Protein AF-A0A7S0JIP7-F1 (afdb_monomer_lite)

Radius of gyration: 16.14 Å; chains: 1; bounding box: 34×30×40 Å

Secondary structure (DSSP, 8-state):
--TTHHHHHHHHHHHT-S-SHHHHHHHHHHHHHHHHHHHHHHHHHHHHTTSS---HHHHHHHHHHHHHHHHGGGGGT-HHHHHHHHHHHHHHHHHHHH-

pLDDT: mean 89.04, std 5.43, range [65.56, 96.25]

Foldseek 3Di:
DQPPPLVVLLVVLVVVVDDDPVSVVSVVSSVVSVVLVVVLVCLVVCVVVVVDPPDPVSCLVNVLSVQLVVLVVCCVVDVVSSVVSNVVSVVVSVVVVVD

Structure (mmCIF, N/CA/C/O backbone):
data_AF-A0A7S0JIP7-F1
#
_entry.id   AF-A0A7S0JIP7-F1
#
loop_
_atom_site.group_PDB
_atom_site.id
_atom_site.type_symbol
_atom_site.label_atom_id
_atom_site.label_alt_id
_atom_site.label_comp_id
_atom_site.label_asym_id
_atom_site.label_entity_id
_atom_site.label_seq_id
_atom_site.pdbx_PDB_ins_code
_atom_site.Cartn_x
_atom_site.Cartn_y
_atom_site.Cartn_z
_atom_site.occupancy
_atom_site.B_iso_or_eq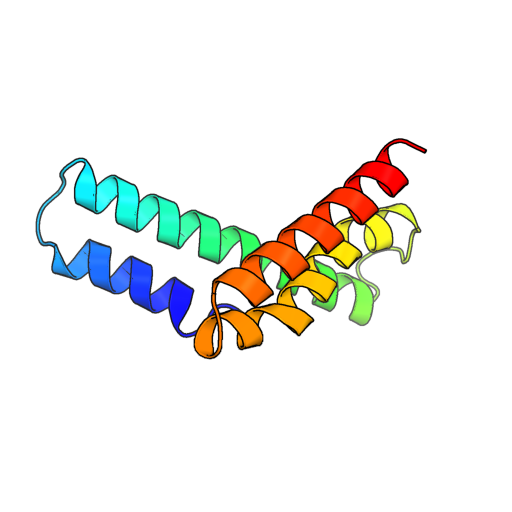uiv
_atom_site.auth_seq_id
_atom_site.auth_comp_id
_atom_site.auth_asym_id
_atom_site.auth_atom_id
_atom_site.pdbx_PDB_model_num
ATOM 1 N N . PHE A 1 1 ? -4.610 6.786 -2.932 1.00 65.56 1 PHE A N 1
ATOM 2 C CA . PHE A 1 1 ? -4.285 5.559 -2.180 1.00 65.56 1 PHE A CA 1
ATOM 3 C C . PHE A 1 1 ? -4.740 5.727 -0.735 1.00 65.56 1 PHE A C 1
ATOM 5 O O . PHE A 1 1 ? -4.526 6.794 -0.174 1.00 65.56 1 PHE A O 1
ATOM 12 N N . GLY A 1 2 ? -5.418 4.733 -0.159 1.00 66.81 2 GLY A N 1
ATOM 13 C CA . GLY A 1 2 ? -5.669 4.659 1.288 1.00 66.81 2 GLY A CA 1
ATOM 14 C C . GLY A 1 2 ? -6.864 5.374 1.906 1.00 66.81 2 GLY A C 1
ATOM 15 O O . GLY A 1 2 ? -7.105 5.203 3.097 1.00 66.81 2 GLY A O 1
ATOM 16 N N . PHE A 1 3 ? -7.663 6.113 1.142 1.00 70.44 3 PHE A N 1
ATOM 17 C CA . PHE A 1 3 ? -8.964 6.581 1.622 1.00 70.44 3 PHE A CA 1
ATOM 18 C C . PHE A 1 3 ? -10.064 5.596 1.183 1.00 70.44 3 PHE A C 1
ATOM 20 O O . PHE A 1 3 ? -10.039 5.184 0.022 1.00 70.44 3 PHE A O 1
ATOM 27 N N . PRO A 1 4 ? -11.019 5.208 2.055 1.00 79.25 4 PRO A N 1
ATOM 28 C CA . PRO A 1 4 ? -11.245 5.698 3.425 1.00 79.25 4 PRO A CA 1
ATOM 29 C C . PRO A 1 4 ? -10.491 4.940 4.535 1.00 79.25 4 PRO A C 1
ATOM 31 O O . PRO A 1 4 ? -10.556 5.332 5.696 1.00 79.25 4 PRO A O 1
ATOM 34 N N . GLU A 1 5 ? -9.784 3.864 4.210 1.00 81.19 5 GLU A N 1
ATOM 35 C CA . GLU A 1 5 ? -9.322 2.845 5.166 1.00 81.19 5 GLU A CA 1
ATOM 36 C C . GLU A 1 5 ? -8.290 3.349 6.192 1.00 81.19 5 GLU A C 1
ATOM 38 O O . GLU A 1 5 ? -8.436 3.099 7.390 1.00 81.19 5 GLU A O 1
ATOM 43 N N . THR A 1 6 ? -7.302 4.143 5.763 1.00 84.69 6 THR A N 1
ATOM 44 C CA . THR A 1 6 ? -6.294 4.736 6.658 1.00 84.69 6 THR A CA 1
ATOM 45 C C . THR A 1 6 ? -6.945 5.665 7.685 1.00 84.69 6 THR A C 1
ATOM 47 O O . THR A 1 6 ? -6.716 5.540 8.888 1.00 84.69 6 THR A O 1
ATOM 50 N N . VAL A 1 7 ? -7.798 6.585 7.218 1.00 87.31 7 VAL A N 1
ATOM 51 C CA . VAL A 1 7 ? -8.494 7.556 8.080 1.00 87.31 7 VAL A CA 1
ATOM 52 C C . VAL A 1 7 ? -9.502 6.848 8.986 1.00 87.31 7 VAL A C 1
ATOM 54 O O . VAL A 1 7 ? -9.626 7.203 10.157 1.00 87.31 7 VAL A O 1
ATOM 57 N N . GLY A 1 8 ? -10.182 5.819 8.472 1.00 88.56 8 GLY A N 1
ATOM 58 C CA . GLY A 1 8 ? -11.104 4.984 9.236 1.00 88.56 8 GLY A CA 1
ATOM 59 C C . GLY A 1 8 ? -10.425 4.331 10.439 1.00 88.56 8 GLY A C 1
ATOM 60 O O . GLY A 1 8 ? -10.911 4.475 11.559 1.00 88.56 8 GLY A O 1
ATOM 61 N N . ASN A 1 9 ? -9.261 3.706 10.241 1.00 86.94 9 ASN A N 1
ATOM 62 C CA . ASN A 1 9 ? -8.529 3.048 11.326 1.00 86.94 9 ASN A CA 1
ATOM 63 C C . ASN A 1 9 ? -8.029 4.040 12.394 1.00 86.94 9 ASN A C 1
ATOM 65 O O . ASN A 1 9 ? -8.201 3.781 13.588 1.00 86.94 9 ASN A O 1
ATOM 69 N N . PHE A 1 10 ? -7.490 5.201 11.996 1.00 90.62 10 PHE A N 1
ATOM 70 C CA . PHE A 1 10 ? -7.103 6.247 12.956 1.00 90.62 10 PHE A CA 1
ATOM 71 C C . PHE A 1 10 ? -8.302 6.789 13.733 1.00 90.62 10 PHE A C 1
ATOM 73 O O . PHE A 1 10 ? -8.225 6.970 14.949 1.00 90.62 10 PHE A O 1
ATOM 80 N N . ARG A 1 11 ? -9.431 7.009 13.052 1.00 92.50 11 ARG A N 1
ATOM 81 C CA . ARG A 1 11 ? -10.663 7.464 13.695 1.00 92.50 11 ARG A CA 1
ATOM 82 C C . ARG A 1 11 ? -11.181 6.436 14.698 1.00 92.50 11 ARG A C 1
ATOM 84 O O . ARG A 1 11 ? -11.548 6.832 15.798 1.00 92.50 11 ARG A O 1
ATOM 91 N N . CYS A 1 12 ? -11.175 5.145 14.363 1.00 90.81 12 CYS A N 1
ATOM 92 C CA . CYS A 1 12 ? -11.571 4.086 15.293 1.00 90.81 12 CYS A CA 1
ATOM 93 C C . CYS A 1 12 ? -10.664 4.034 16.530 1.00 90.81 12 CYS A C 1
ATOM 95 O O . CYS A 1 12 ? -11.171 3.883 17.639 1.00 90.81 12 CYS A O 1
ATOM 97 N N . ALA A 1 13 ? -9.346 4.194 16.362 1.00 90.50 13 ALA A N 1
ATOM 98 C CA . ALA A 1 13 ? -8.411 4.267 17.486 1.00 90.50 13 ALA A CA 1
ATOM 99 C C . ALA A 1 13 ? -8.682 5.491 18.380 1.00 90.50 13 ALA A C 1
ATOM 101 O O . ALA A 1 13 ? -8.732 5.357 19.599 1.00 90.50 13 ALA A O 1
ATOM 102 N N . PHE A 1 14 ? -8.918 6.664 17.783 1.00 92.19 14 PHE A N 1
ATOM 103 C CA . PHE A 1 14 ? -9.226 7.895 18.517 1.00 92.19 14 PHE A CA 1
ATOM 104 C C . PHE A 1 14 ? -10.566 7.814 19.264 1.00 92.19 14 PHE A C 1
ATOM 106 O O . PHE A 1 14 ? -10.651 8.166 20.437 1.00 92.19 14 PHE A O 1
ATOM 113 N N . GLN A 1 15 ? -11.610 7.305 18.603 1.00 94.62 15 GLN A N 1
ATOM 114 C CA . GLN A 1 15 ? -12.948 7.159 19.183 1.00 94.62 15 GLN A CA 1
ATOM 115 C C . GLN A 1 15 ? -13.010 6.134 20.321 1.00 94.62 15 GLN A C 1
ATOM 117 O O . GLN A 1 15 ? -13.943 6.190 21.117 1.00 94.62 15 GLN A O 1
ATOM 122 N N . HIS A 1 16 ? -12.038 5.220 20.420 1.00 93.19 16 HIS A N 1
ATOM 123 C CA . HIS A 1 16 ? -11.946 4.280 21.541 1.00 93.19 16 HIS A CA 1
ATOM 124 C C . HIS A 1 16 ? -11.755 4.997 22.887 1.00 93.19 16 HIS A C 1
ATOM 126 O O . HIS A 1 16 ? -12.216 4.504 23.911 1.00 93.19 16 HIS A O 1
ATOM 132 N N . GLY A 1 17 ? -11.127 6.180 22.896 1.00 91.88 17 GLY A N 1
ATOM 133 C CA . GLY A 1 17 ? -11.099 7.076 24.060 1.00 91.88 17 GLY A CA 1
ATOM 134 C C . GLY A 1 17 ? -10.233 6.620 25.243 1.00 91.88 17 GLY A C 1
ATOM 135 O O . GLY A 1 17 ? -10.155 7.332 26.241 1.00 91.88 17 GLY A O 1
ATOM 136 N N . SER A 1 18 ? -9.558 5.473 25.145 1.00 94.19 18 SER A N 1
ATOM 137 C CA . SER A 1 18 ? -8.608 4.973 26.143 1.00 94.19 18 SER A CA 1
ATOM 138 C C . SER A 1 18 ? -7.344 4.405 25.489 1.00 94.19 18 SER A C 1
ATOM 140 O O . SER A 1 18 ? -7.338 4.003 24.322 1.00 94.19 18 SER A O 1
ATOM 142 N N . VAL A 1 19 ? -6.241 4.385 26.238 1.00 94.31 19 VAL A N 1
ATOM 143 C CA . VAL A 1 19 ? -4.986 3.758 25.803 1.00 94.31 19 VAL A CA 1
ATOM 144 C C . VAL A 1 19 ? -4.936 2.350 26.386 1.00 94.31 19 VAL A C 1
ATOM 146 O O . VAL A 1 19 ? -4.573 2.160 27.544 1.00 94.31 19 VAL A O 1
ATOM 149 N N . ASP A 1 20 ? -5.339 1.368 25.588 1.00 95.62 20 ASP A N 1
ATOM 150 C CA . ASP A 1 20 ? -5.292 -0.050 25.921 1.00 95.62 20 ASP A CA 1
ATOM 151 C C . ASP A 1 20 ? -4.728 -0.852 24.736 1.00 95.62 20 ASP A C 1
ATOM 153 O O . ASP A 1 20 ? -4.429 -0.318 23.664 1.00 95.62 20 ASP A O 1
ATOM 157 N N . PHE A 1 21 ? -4.577 -2.165 24.906 1.00 95.62 21 PHE A N 1
ATOM 158 C CA . PHE A 1 21 ? -4.073 -3.026 23.833 1.00 95.62 21 PHE A CA 1
ATOM 159 C C . PHE A 1 21 ? -4.922 -2.962 22.556 1.00 95.62 21 PHE A C 1
ATOM 161 O O . PHE A 1 21 ? -4.398 -3.149 21.454 1.00 95.62 21 PHE A O 1
ATOM 168 N N . ARG A 1 22 ? -6.226 -2.686 22.671 1.00 92.06 22 ARG A N 1
ATOM 169 C CA . ARG A 1 22 ? -7.124 -2.593 21.522 1.00 92.06 22 ARG A CA 1
ATOM 170 C C . ARG A 1 22 ? -6.875 -1.305 20.741 1.00 92.06 22 ARG A C 1
ATOM 172 O O . ARG A 1 22 ? -6.779 -1.388 19.513 1.00 92.06 22 ARG A O 1
ATOM 179 N N . SER A 1 23 ? -6.747 -0.153 21.397 1.00 92.19 23 SER A N 1
ATOM 180 C CA . SER A 1 23 ? -6.441 1.106 20.705 1.00 92.19 23 SER A CA 1
ATOM 181 C C . SER A 1 23 ? -5.042 1.105 20.103 1.00 92.19 23 SER A C 1
ATOM 183 O O . SER A 1 23 ? -4.889 1.545 18.962 1.00 92.19 23 SER A O 1
ATOM 185 N N . VAL A 1 24 ? -4.055 0.503 20.776 1.00 93.44 24 VAL A N 1
ATOM 186 C CA . VAL A 1 24 ? -2.714 0.291 20.204 1.00 93.44 24 VAL A CA 1
ATOM 187 C C . VAL A 1 24 ? -2.794 -0.559 18.934 1.00 93.44 24 VAL A C 1
ATOM 189 O O . VAL A 1 24 ? -2.256 -0.159 17.904 1.00 93.44 24 VAL A O 1
ATOM 192 N N . ARG A 1 25 ? -3.520 -1.687 18.948 1.00 93.81 25 ARG A N 1
ATOM 193 C CA . ARG A 1 25 ? -3.708 -2.526 17.750 1.00 93.81 25 ARG A CA 1
ATOM 194 C C . ARG A 1 25 ? -4.344 -1.747 16.595 1.00 93.81 25 ARG A C 1
ATOM 196 O O . ARG A 1 25 ? -3.886 -1.849 15.460 1.00 93.81 25 ARG A O 1
ATOM 203 N N . LEU A 1 26 ? -5.400 -0.979 16.869 1.00 90.69 26 LEU A N 1
ATOM 204 C CA . LEU A 1 26 ? -6.085 -0.168 15.854 1.00 90.69 26 LEU A CA 1
ATOM 205 C C . LEU A 1 26 ? -5.162 0.907 15.268 1.00 90.69 26 LEU A C 1
ATOM 207 O O . LEU A 1 26 ? -5.128 1.087 14.051 1.00 90.69 26 LEU A O 1
ATOM 211 N N . TYR A 1 27 ? -4.378 1.572 16.117 1.00 92.25 27 TYR A N 1
ATOM 212 C CA . TYR A 1 27 ? -3.391 2.557 15.692 1.00 92.25 27 TYR A CA 1
ATOM 213 C C . TYR A 1 27 ? -2.285 1.926 14.838 1.00 92.25 27 TYR A C 1
ATOM 215 O O . TYR A 1 27 ? -1.966 2.442 13.770 1.00 92.25 27 TYR A O 1
ATOM 223 N N . MET A 1 28 ? -1.744 0.778 15.251 1.00 94.06 28 MET A N 1
ATOM 224 C CA . MET A 1 28 ? -0.719 0.057 14.488 1.00 94.06 28 MET A CA 1
ATOM 225 C C . MET A 1 28 ? -1.238 -0.399 13.121 1.00 94.06 28 MET A C 1
ATOM 227 O O . MET A 1 28 ? -0.529 -0.257 12.127 1.00 94.06 28 MET A O 1
ATOM 231 N N . ASN A 1 29 ? -2.491 -0.854 13.035 1.00 89.69 29 ASN A N 1
ATOM 232 C CA . ASN A 1 29 ? -3.131 -1.156 11.751 1.00 89.69 29 ASN A CA 1
ATOM 233 C C . ASN A 1 29 ? -3.250 0.097 10.868 1.00 89.69 29 ASN A C 1
ATOM 235 O O . ASN A 1 29 ? -2.969 0.038 9.668 1.00 89.69 29 ASN A O 1
ATOM 239 N N . ALA A 1 30 ? -3.634 1.239 11.448 1.00 89.19 30 ALA A N 1
ATOM 240 C CA . ALA A 1 30 ? -3.711 2.509 10.730 1.00 89.19 30 ALA A CA 1
ATOM 241 C C . ALA A 1 30 ? -2.336 2.942 10.196 1.00 89.19 30 ALA A C 1
ATOM 243 O O . ALA A 1 30 ? -2.213 3.293 9.023 1.00 89.19 30 ALA A O 1
ATOM 244 N N . MET A 1 31 ? -1.298 2.845 11.031 1.00 93.75 31 MET A N 1
ATOM 245 C CA . MET A 1 31 ? 0.087 3.143 10.667 1.00 93.75 31 MET A CA 1
ATOM 246 C C . MET A 1 31 ? 0.609 2.214 9.573 1.00 93.75 31 MET A C 1
ATOM 248 O O . MET A 1 31 ? 1.191 2.696 8.606 1.00 93.75 31 MET A O 1
ATOM 252 N N . GLY A 1 32 ? 0.366 0.906 9.676 1.00 91.19 32 GLY A N 1
ATOM 253 C CA . GLY A 1 32 ? 0.744 -0.051 8.633 1.00 91.19 32 GLY A CA 1
ATOM 254 C C . GLY A 1 32 ? 0.077 0.275 7.296 1.00 91.19 32 GLY A C 1
ATOM 255 O O . GLY A 1 32 ? 0.744 0.347 6.267 1.00 91.19 32 GLY A O 1
ATOM 256 N N . THR A 1 33 ? -1.222 0.585 7.326 1.00 88.50 33 THR A N 1
ATOM 257 C CA . THR A 1 33 ? -1.985 0.998 6.136 1.00 88.50 33 THR A CA 1
ATOM 258 C C . THR A 1 33 ? -1.447 2.307 5.549 1.00 88.50 33 THR A C 1
ATOM 260 O O . THR A 1 33 ? -1.331 2.444 4.332 1.00 88.50 33 THR A O 1
ATOM 263 N N . LEU A 1 34 ? -1.089 3.279 6.394 1.00 91.00 34 LEU A N 1
ATOM 264 C CA . LEU A 1 34 ? -0.480 4.535 5.961 1.00 91.00 34 LEU A CA 1
ATOM 265 C C . LEU A 1 34 ? 0.860 4.283 5.268 1.00 91.00 34 LEU A C 1
ATOM 267 O O . LEU A 1 34 ? 1.035 4.740 4.145 1.00 91.00 34 LEU A O 1
ATOM 271 N N . LEU A 1 35 ? 1.765 3.536 5.908 1.00 90.44 35 LEU A N 1
ATOM 272 C CA . LEU A 1 35 ? 3.095 3.227 5.376 1.00 90.44 35 LEU A CA 1
ATOM 273 C C . LEU A 1 35 ? 3.027 2.457 4.054 1.00 90.44 35 LEU A C 1
ATOM 275 O O . LEU A 1 35 ? 3.768 2.772 3.127 1.00 90.44 35 LEU A O 1
ATOM 279 N N . HIS A 1 36 ? 2.118 1.487 3.945 1.00 88.12 36 HIS A N 1
ATOM 280 C CA . HIS A 1 36 ? 1.878 0.747 2.706 1.00 88.12 36 HIS A CA 1
ATOM 281 C C . HIS A 1 36 ? 1.432 1.675 1.563 1.00 88.12 36 HIS A C 1
ATOM 283 O O . HIS A 1 36 ? 1.929 1.595 0.443 1.00 88.12 36 HIS A O 1
ATOM 289 N N . HIS A 1 37 ? 0.514 2.605 1.834 1.00 88.19 37 HIS A N 1
ATOM 290 C CA . HIS A 1 37 ? 0.038 3.533 0.811 1.00 88.19 37 HIS A CA 1
ATOM 291 C C . HIS A 1 37 ? 1.044 4.637 0.474 1.00 88.19 37 HIS A C 1
ATOM 293 O O . HIS A 1 37 ? 1.117 5.051 -0.685 1.00 88.19 37 HIS A O 1
ATOM 299 N N . THR A 1 38 ? 1.812 5.132 1.448 1.00 88.94 38 THR A N 1
ATOM 300 C CA . THR A 1 38 ? 2.845 6.142 1.191 1.00 88.94 38 THR A CA 1
ATOM 301 C C . THR A 1 38 ? 4.025 5.548 0.439 1.00 88.94 38 THR A C 1
ATOM 303 O O . THR A 1 38 ? 4.534 6.218 -0.455 1.00 88.94 38 THR A O 1
ATOM 306 N N . SER A 1 39 ? 4.418 4.300 0.709 1.00 86.69 39 SER A N 1
ATOM 307 C CA . SER A 1 39 ? 5.453 3.616 -0.073 1.00 86.69 39 SER A CA 1
ATOM 308 C C . SER A 1 39 ? 5.005 3.375 -1.519 1.00 86.69 39 SER A C 1
ATOM 310 O O . SER A 1 39 ? 5.774 3.655 -2.440 1.00 86.69 39 SER A O 1
ATOM 312 N N . ALA A 1 40 ? 3.745 2.973 -1.734 1.00 85.44 40 ALA A N 1
ATOM 313 C CA . ALA A 1 40 ? 3.149 2.867 -3.068 1.00 85.44 40 ALA A CA 1
ATOM 314 C C . ALA A 1 40 ? 3.194 4.210 -3.815 1.00 85.44 40 ALA A C 1
ATOM 316 O O . ALA A 1 40 ? 3.678 4.292 -4.944 1.00 85.44 40 ALA A O 1
ATOM 317 N N . ALA A 1 41 ? 2.714 5.279 -3.169 1.00 88.88 41 ALA A N 1
ATOM 318 C CA . ALA A 1 41 ? 2.663 6.609 -3.764 1.00 88.88 41 ALA A CA 1
ATOM 319 C C . ALA A 1 41 ? 4.068 7.149 -4.063 1.00 88.88 41 ALA A C 1
ATOM 321 O O . ALA A 1 41 ? 4.299 7.689 -5.141 1.00 88.88 41 ALA A O 1
ATOM 322 N N . TRP A 1 42 ? 5.013 6.957 -3.141 1.00 88.75 42 TRP A N 1
ATOM 323 C CA . TRP A 1 42 ? 6.412 7.332 -3.312 1.00 88.75 42 TRP A CA 1
ATOM 324 C C . TRP A 1 42 ? 7.042 6.629 -4.512 1.00 88.75 42 TRP A C 1
ATOM 326 O O . TRP A 1 42 ? 7.669 7.284 -5.342 1.00 88.75 42 TRP A O 1
ATOM 336 N N . ASN A 1 43 ? 6.825 5.318 -4.649 1.00 85.81 43 ASN A N 1
ATOM 337 C CA . ASN A 1 43 ? 7.347 4.549 -5.770 1.00 85.81 43 ASN A CA 1
ATOM 338 C C . ASN A 1 43 ? 6.761 5.022 -7.113 1.00 85.81 43 ASN A C 1
ATOM 340 O O . ASN A 1 43 ? 7.516 5.283 -8.050 1.00 85.81 43 ASN A O 1
ATOM 344 N N . ILE A 1 44 ? 5.438 5.205 -7.197 1.00 85.25 44 ILE A N 1
ATOM 345 C CA . ILE A 1 44 ? 4.769 5.679 -8.419 1.00 85.25 44 ILE A CA 1
ATOM 346 C C . ILE A 1 44 ? 5.261 7.079 -8.794 1.00 85.25 44 ILE A C 1
ATOM 348 O O . ILE A 1 44 ? 5.669 7.309 -9.933 1.00 85.25 44 ILE A O 1
ATOM 352 N N . VAL A 1 45 ? 5.246 8.018 -7.845 1.00 89.62 45 VAL A N 1
ATOM 353 C CA . VAL A 1 45 ? 5.668 9.400 -8.101 1.00 89.62 45 VAL A CA 1
ATOM 354 C C . VAL A 1 45 ? 7.134 9.423 -8.505 1.00 89.62 45 VAL A C 1
ATOM 356 O O . VAL A 1 45 ? 7.451 9.980 -9.546 1.00 89.62 45 VAL A O 1
ATOM 359 N N . GLY A 1 46 ? 8.021 8.769 -7.758 1.00 90.69 46 GLY A N 1
ATOM 360 C CA . GLY A 1 46 ? 9.446 8.802 -8.068 1.00 90.69 46 GLY A CA 1
ATOM 361 C C . GLY A 1 46 ? 9.815 8.140 -9.400 1.00 90.69 46 GLY A C 1
ATOM 362 O O . GLY A 1 46 ? 10.724 8.618 -10.072 1.00 90.69 46 GLY A O 1
ATOM 363 N N . ASN A 1 47 ? 9.097 7.097 -9.834 1.00 86.56 47 ASN A N 1
ATOM 364 C CA . ASN A 1 47 ? 9.287 6.531 -11.176 1.00 86.56 47 ASN A CA 1
ATOM 365 C C . ASN A 1 47 ? 8.733 7.444 -12.282 1.00 86.56 47 ASN A C 1
ATOM 367 O O . ASN A 1 47 ? 9.390 7.637 -13.302 1.00 86.56 47 ASN A O 1
ATOM 371 N N . THR A 1 48 ? 7.543 8.024 -12.091 1.00 87.56 48 THR A N 1
ATOM 372 C CA . THR A 1 48 ? 6.891 8.884 -13.102 1.00 87.56 48 THR A CA 1
ATOM 373 C C . THR A 1 48 ? 7.558 10.248 -13.258 1.00 87.56 48 THR A C 1
ATOM 375 O O . THR A 1 48 ? 7.539 10.810 -14.349 1.00 87.56 48 THR A O 1
ATOM 378 N N . THR A 1 49 ? 8.180 10.775 -12.203 1.00 94.06 49 THR A N 1
ATOM 379 C CA . THR A 1 49 ? 8.960 12.022 -12.251 1.00 94.06 49 THR A CA 1
ATOM 380 C C . THR A 1 49 ? 10.428 11.797 -12.603 1.00 94.06 49 THR A C 1
ATOM 382 O O . THR A 1 49 ? 11.203 12.751 -12.596 1.00 94.06 49 THR A O 1
ATOM 385 N N . HIS A 1 50 ? 10.824 10.554 -12.900 1.00 89.12 50 HIS A N 1
ATOM 386 C CA . HIS A 1 50 ? 12.213 10.160 -13.156 1.00 89.12 50 HIS A CA 1
ATOM 387 C C . HIS A 1 50 ? 13.185 10.483 -12.006 1.00 89.12 50 HIS A C 1
ATOM 389 O O . HIS A 1 50 ? 14.393 10.576 -12.219 1.00 89.12 50 HIS A O 1
ATOM 395 N N . LEU A 1 51 ? 12.677 10.622 -10.777 1.00 93.94 51 LEU A N 1
ATOM 396 C CA . LEU A 1 51 ? 13.504 10.754 -9.577 1.00 93.94 51 LEU A CA 1
ATOM 397 C C . LEU A 1 51 ? 14.243 9.445 -9.264 1.00 93.94 51 LEU A C 1
ATOM 399 O O . LEU A 1 51 ? 15.367 9.476 -8.765 1.00 93.94 51 LEU A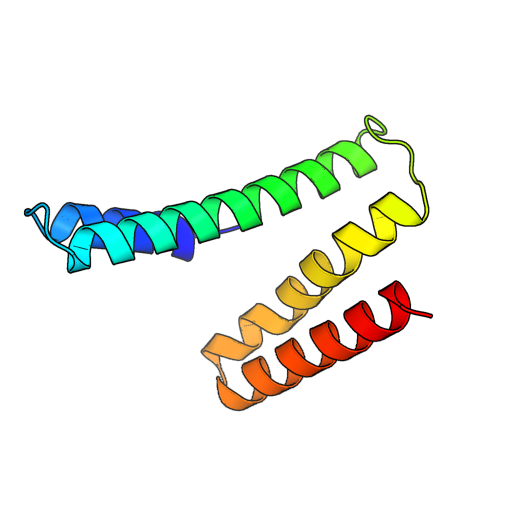 O 1
ATOM 403 N N . PHE A 1 52 ? 13.623 8.298 -9.558 1.00 89.12 52 PHE A N 1
ATOM 404 C CA . PHE A 1 52 ? 14.258 6.987 -9.439 1.00 89.12 52 PHE A CA 1
ATOM 405 C C . PHE A 1 52 ? 14.671 6.442 -10.800 1.00 89.12 52 PHE A C 1
ATOM 407 O O . PHE A 1 52 ? 13.943 6.615 -11.781 1.00 89.12 52 PHE A O 1
ATOM 414 N N . PRO A 1 53 ? 15.804 5.720 -10.870 1.00 87.00 53 PRO A N 1
ATOM 415 C CA . PRO A 1 53 ? 16.121 4.955 -12.059 1.00 87.00 53 PRO A CA 1
ATOM 416 C C . PRO A 1 53 ? 15.036 3.893 -12.272 1.00 87.00 53 PRO A C 1
ATOM 418 O O . PRO A 1 53 ? 14.689 3.145 -11.352 1.00 87.00 53 PRO A O 1
ATOM 421 N N . LEU A 1 54 ? 14.534 3.801 -13.505 1.00 84.31 54 LEU A N 1
ATOM 422 C CA . LEU A 1 54 ? 13.655 2.721 -13.963 1.00 84.31 54 LEU A CA 1
ATOM 423 C C . LEU A 1 54 ? 14.465 1.424 -14.095 1.00 84.31 54 LEU A C 1
ATOM 425 O O . LEU A 1 54 ? 14.769 0.951 -15.188 1.00 84.31 54 LEU A O 1
ATOM 429 N N . SER A 1 55 ? 14.879 0.875 -12.956 1.00 88.06 55 SER A N 1
ATOM 430 C CA . SER A 1 55 ? 15.579 -0.399 -12.870 1.00 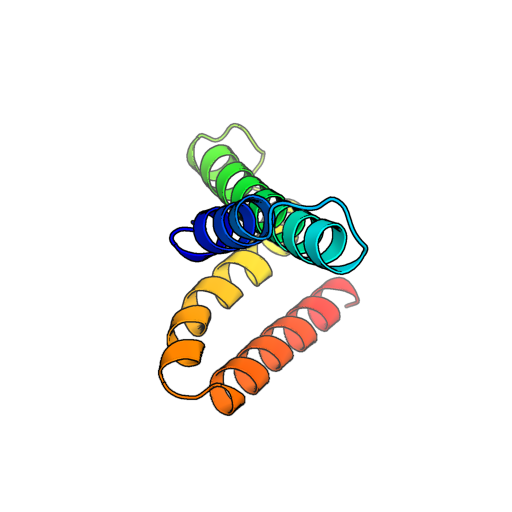88.06 55 SER A CA 1
ATOM 431 C C . SER A 1 55 ? 14.581 -1.544 -12.720 1.00 88.06 55 SER A C 1
ATOM 433 O O . SER A 1 55 ? 13.504 -1.388 -12.139 1.00 88.06 55 SER A O 1
ATOM 435 N N . ARG A 1 56 ? 14.969 -2.732 -13.195 1.00 86.19 56 ARG A N 1
ATOM 436 C CA . ARG A 1 56 ? 14.184 -3.960 -13.011 1.00 86.19 56 ARG A CA 1
ATOM 437 C C . ARG A 1 56 ? 13.850 -4.202 -11.535 1.00 86.19 56 ARG A C 1
ATOM 439 O O . ARG A 1 56 ? 12.708 -4.517 -11.230 1.00 86.19 56 ARG A O 1
ATOM 446 N N . ALA A 1 57 ? 14.806 -3.963 -10.636 1.00 86.31 57 ALA A N 1
ATOM 447 C CA . ALA A 1 57 ? 14.610 -4.105 -9.195 1.00 86.31 57 ALA A CA 1
ATOM 448 C C . ALA A 1 57 ? 13.510 -3.173 -8.660 1.00 86.31 57 ALA A C 1
ATOM 450 O O . ALA A 1 57 ? 12.664 -3.596 -7.877 1.00 86.31 57 ALA A O 1
ATOM 451 N N . ASN A 1 58 ? 13.473 -1.917 -9.116 1.00 84.56 58 ASN A N 1
ATOM 452 C CA . ASN A 1 58 ? 12.454 -0.967 -8.675 1.00 84.56 58 ASN A CA 1
ATOM 453 C C . ASN A 1 58 ? 11.050 -1.380 -9.148 1.00 84.56 58 ASN A C 1
ATOM 455 O O . ASN A 1 58 ? 10.089 -1.315 -8.383 1.00 84.56 58 ASN A O 1
ATOM 459 N N . VAL A 1 59 ? 10.943 -1.871 -10.388 1.00 83.44 59 VAL A N 1
ATOM 460 C CA . VAL A 1 59 ? 9.684 -2.394 -10.942 1.00 83.44 59 VAL A CA 1
ATOM 461 C C . VAL A 1 59 ? 9.245 -3.667 -10.215 1.00 83.44 59 VAL A C 1
ATOM 463 O O . VAL A 1 59 ? 8.073 -3.783 -9.874 1.00 83.44 59 VAL A O 1
ATOM 466 N N . GLN A 1 60 ? 10.164 -4.591 -9.917 1.00 85.94 60 GLN A N 1
ATOM 467 C CA . GLN A 1 60 ? 9.861 -5.839 -9.201 1.00 85.94 60 GLN A CA 1
ATOM 468 C C . GLN A 1 60 ? 9.269 -5.592 -7.809 1.00 85.94 60 GLN A C 1
ATOM 470 O O . GLN A 1 60 ? 8.347 -6.297 -7.410 1.00 85.94 60 GLN A O 1
ATOM 475 N N . VAL A 1 61 ? 9.751 -4.581 -7.081 1.00 84.31 61 VAL A N 1
ATOM 476 C CA . VAL A 1 61 ? 9.214 -4.230 -5.752 1.00 84.31 61 VAL A CA 1
ATOM 477 C C . VAL A 1 61 ? 7.874 -3.486 -5.857 1.00 84.31 61 VAL A C 1
ATOM 479 O O . VAL A 1 61 ? 7.014 -3.628 -4.991 1.00 84.31 61 VAL A O 1
ATOM 482 N N . ALA A 1 62 ? 7.661 -2.714 -6.924 1.00 84.00 62 ALA A N 1
ATOM 483 C CA . ALA A 1 62 ? 6.439 -1.932 -7.131 1.00 84.00 62 ALA A CA 1
ATOM 484 C C . ALA A 1 62 ? 5.260 -2.750 -7.685 1.00 84.00 62 ALA A C 1
ATOM 486 O O . ALA A 1 62 ? 4.097 -2.466 -7.387 1.00 84.00 62 ALA A O 1
ATOM 487 N N . LEU A 1 63 ? 5.558 -3.751 -8.514 1.00 85.69 63 LEU A N 1
ATOM 488 C CA . LEU A 1 63 ? 4.577 -4.558 -9.228 1.00 85.69 63 LEU A CA 1
ATOM 489 C C . LEU A 1 63 ? 3.535 -5.239 -8.321 1.00 85.69 63 LEU A C 1
ATOM 491 O O . LEU A 1 63 ? 2.347 -5.089 -8.617 1.00 85.69 63 LEU A O 1
ATOM 495 N N . PRO A 1 64 ? 3.898 -5.933 -7.220 1.00 88.50 64 PRO A N 1
ATOM 496 C CA . PRO A 1 64 ? 2.903 -6.567 -6.356 1.00 88.50 64 PRO A CA 1
ATOM 497 C C . PRO A 1 64 ? 1.946 -5.531 -5.763 1.00 88.50 64 PRO A C 1
ATOM 499 O O . PRO A 1 64 ? 0.734 -5.712 -5.829 1.00 88.50 64 PRO A O 1
ATOM 502 N N . LEU A 1 65 ? 2.464 -4.396 -5.285 1.00 84.81 65 LEU A N 1
ATOM 503 C CA . LEU A 1 65 ? 1.656 -3.291 -4.762 1.00 84.81 65 LEU A CA 1
ATOM 504 C C . LEU A 1 65 ? 0.641 -2.783 -5.793 1.00 84.81 65 LEU A C 1
ATOM 506 O O . LEU A 1 65 ? -0.518 -2.545 -5.448 1.00 84.81 65 LEU A O 1
ATOM 510 N N . PHE A 1 66 ? 1.042 -2.643 -7.057 1.00 85.31 66 PHE A N 1
ATOM 511 C CA . PHE A 1 66 ? 0.134 -2.231 -8.127 1.00 85.31 66 PHE A CA 1
ATOM 512 C C . PHE A 1 66 ? -0.959 -3.277 -8.392 1.00 85.31 66 PHE A C 1
ATOM 514 O O . PHE A 1 66 ? -2.144 -2.940 -8.407 1.00 85.31 66 PHE A O 1
ATOM 521 N N . LEU A 1 67 ? -0.582 -4.550 -8.541 1.00 89.69 67 LEU A N 1
AT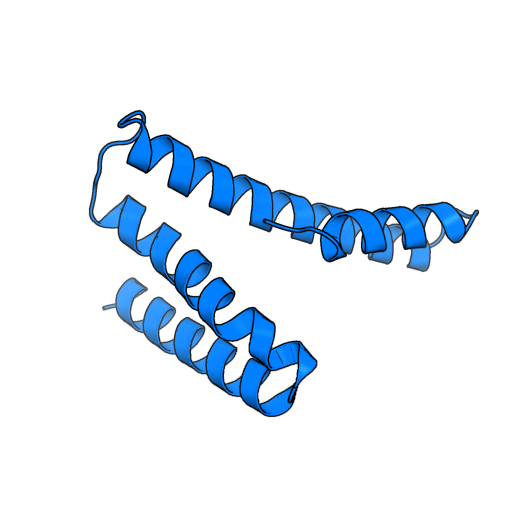OM 522 C CA . LEU A 1 67 ? -1.522 -5.642 -8.818 1.00 89.69 67 LEU A CA 1
ATOM 523 C C . LEU A 1 67 ? -2.530 -5.841 -7.676 1.00 89.69 67 LEU A C 1
ATOM 525 O O . LEU A 1 67 ? -3.721 -6.029 -7.932 1.00 89.69 67 LEU A O 1
ATOM 529 N N . GLN A 1 68 ? -2.091 -5.708 -6.422 1.00 89.19 68 GLN A N 1
ATOM 530 C CA . GLN A 1 68 ? -2.964 -5.753 -5.244 1.00 89.19 68 GLN A CA 1
ATOM 531 C C . GLN A 1 68 ? -4.073 -4.691 -5.302 1.00 89.19 68 GLN A C 1
ATOM 533 O O . GLN A 1 68 ? -5.216 -4.959 -4.927 1.00 89.19 68 GLN A O 1
ATOM 538 N N . HIS A 1 69 ? -3.776 -3.502 -5.834 1.00 87.19 69 HIS A N 1
ATOM 539 C CA . HIS A 1 69 ? -4.752 -2.418 -5.969 1.00 87.19 69 HIS A CA 1
ATOM 540 C C . HIS A 1 69 ? -5.741 -2.612 -7.124 1.00 87.19 69 HIS A C 1
ATOM 542 O O . HIS A 1 69 ? -6.823 -2.028 -7.083 1.00 87.19 69 HIS A O 1
ATOM 548 N N . LEU A 1 70 ? -5.431 -3.453 -8.114 1.00 88.88 70 LEU A N 1
ATOM 549 C CA . LEU A 1 70 ? -6.396 -3.819 -9.157 1.00 88.88 70 LEU A CA 1
ATOM 550 C C . LEU A 1 70 ? -7.496 -4.733 -8.609 1.00 88.88 70 LEU A C 1
ATOM 552 O O . LEU A 1 70 ? -8.651 -4.629 -9.018 1.00 88.88 70 LEU A O 1
ATOM 556 N N . VAL A 1 71 ? -7.150 -5.603 -7.657 1.00 92.38 71 VAL A N 1
ATOM 557 C CA . VAL A 1 71 ? -8.076 -6.601 -7.098 1.00 92.38 71 VAL A CA 1
ATOM 558 C C . VAL A 1 71 ? -8.710 -6.172 -5.774 1.00 92.38 71 VAL A C 1
ATOM 560 O O . VAL A 1 71 ? -9.678 -6.789 -5.336 1.00 92.38 71 VAL A O 1
ATOM 563 N N . VAL A 1 72 ? -8.234 -5.097 -5.132 1.00 89.19 72 VAL A N 1
ATOM 564 C CA . VAL A 1 72 ? -8.744 -4.651 -3.819 1.00 89.19 72 VAL A CA 1
ATOM 565 C C . VAL A 1 72 ? -10.239 -4.333 -3.829 1.00 89.19 72 VAL A C 1
ATOM 567 O O . VAL A 1 72 ? -10.915 -4.552 -2.828 1.00 89.19 72 VAL A O 1
ATOM 570 N N . LEU A 1 73 ? -10.790 -3.869 -4.955 1.00 88.38 73 LEU A N 1
ATOM 571 C CA . LEU A 1 73 ? -12.223 -3.584 -5.070 1.00 88.38 73 LEU A CA 1
ATOM 572 C C . LEU A 1 73 ? -13.080 -4.852 -4.964 1.00 88.38 73 LEU A C 1
ATOM 574 O O . LEU A 1 73 ? -14.209 -4.782 -4.475 1.00 88.38 73 LEU A O 1
ATOM 578 N N . CYS A 1 74 ? -12.535 -6.019 -5.326 1.00 91.12 74 CYS A N 1
ATOM 579 C CA . CYS A 1 74 ? -13.226 -7.298 -5.184 1.00 91.12 74 CYS A CA 1
ATOM 580 C C . CYS A 1 74 ? -13.574 -7.601 -3.723 1.00 91.12 74 CYS A C 1
ATOM 582 O O . CYS A 1 74 ? -14.563 -8.293 -3.481 1.00 91.12 74 CYS A O 1
ATOM 584 N N . LYS A 1 75 ? -12.844 -7.039 -2.745 1.00 90.56 75 LYS A N 1
ATOM 585 C CA . LYS A 1 75 ? -13.118 -7.260 -1.316 1.00 90.56 75 LYS A CA 1
ATOM 586 C C . LYS A 1 75 ? -14.520 -6.812 -0.908 1.00 90.56 75 LYS A C 1
ATOM 588 O O . LYS A 1 75 ? -15.104 -7.398 -0.004 1.00 90.56 75 LYS A O 1
ATOM 593 N N . TYR A 1 76 ? -15.056 -5.789 -1.579 1.00 88.00 76 TYR A N 1
ATOM 594 C CA . TYR A 1 76 ? -16.389 -5.251 -1.305 1.00 88.00 76 TYR A CA 1
ATOM 595 C C . TYR A 1 76 ? -17.509 -6.085 -1.933 1.00 88.00 76 TYR A C 1
ATOM 597 O O . TYR A 1 76 ? -18.669 -5.902 -1.579 1.00 88.00 76 TYR A O 1
ATOM 605 N N . HIS A 1 77 ? -17.174 -6.987 -2.859 1.00 94.00 77 HIS A N 1
ATOM 606 C CA . HIS A 1 77 ? -18.139 -7.863 -3.516 1.00 94.00 77 HIS A CA 1
ATOM 607 C C . HIS A 1 77 ? -18.075 -9.292 -2.968 1.00 94.00 77 HIS A C 1
ATOM 609 O O . HIS A 1 77 ? -19.098 -9.866 -2.603 1.00 94.00 77 HIS A O 1
ATOM 615 N N . ASN A 1 78 ? -16.873 -9.866 -2.880 1.00 95.31 78 ASN A N 1
ATOM 616 C CA . ASN A 1 78 ? -16.647 -11.198 -2.338 1.00 95.31 78 ASN A CA 1
ATOM 617 C C . ASN A 1 78 ? -15.241 -11.294 -1.727 1.00 95.31 78 ASN A C 1
ATOM 619 O O . ASN A 1 78 ? -14.230 -11.304 -2.433 1.00 95.31 78 ASN A O 1
ATOM 623 N N . TYR A 1 79 ? -15.189 -11.406 -0.399 1.00 93.25 79 TYR A N 1
ATOM 624 C CA . TYR A 1 79 ? -13.933 -11.467 0.346 1.00 93.25 79 TYR A CA 1
ATOM 625 C C . TYR A 1 79 ? -13.079 -12.695 -0.001 1.00 93.25 79 TYR A C 1
ATOM 627 O O . TYR A 1 79 ? -11.861 -12.575 -0.083 1.00 93.25 79 TYR A O 1
ATOM 635 N N . LEU A 1 80 ? -13.692 -13.858 -0.252 1.00 95.62 80 LEU A N 1
ATOM 636 C CA . LEU A 1 80 ? -12.954 -15.081 -0.590 1.00 95.62 80 LEU A CA 1
ATOM 637 C C . LEU A 1 80 ? -12.276 -14.966 -1.956 1.00 95.62 80 LEU A C 1
ATOM 639 O O . LEU A 1 80 ? -11.125 -15.363 -2.104 1.00 95.62 80 LEU A O 1
ATOM 643 N N . VAL A 1 81 ? -12.967 -14.376 -2.935 1.00 94.00 81 VAL A N 1
ATOM 644 C CA . VAL A 1 81 ? -12.392 -14.109 -4.263 1.00 94.00 81 VAL A CA 1
ATOM 645 C C . VAL A 1 81 ? -11.233 -13.123 -4.152 1.00 94.00 81 VAL A C 1
ATOM 647 O O . VAL A 1 81 ? -10.176 -13.353 -4.734 1.00 94.00 81 VAL A O 1
ATOM 650 N N . TYR A 1 82 ? -11.404 -12.057 -3.368 1.00 94.12 82 TYR A N 1
ATOM 651 C CA . TYR A 1 82 ? -10.326 -11.112 -3.089 1.00 94.12 82 TYR A CA 1
ATOM 652 C C . TYR A 1 82 ? -9.116 -11.795 -2.444 1.00 94.12 82 TYR A C 1
ATOM 654 O O . TYR A 1 82 ? -8.000 -11.613 -2.921 1.00 94.12 82 TYR A O 1
ATOM 662 N N . ALA A 1 83 ? -9.329 -12.613 -1.411 1.00 94.50 83 ALA A N 1
ATOM 663 C CA . ALA A 1 83 ? -8.256 -13.331 -0.733 1.00 94.50 83 ALA A CA 1
ATOM 664 C C . ALA A 1 83 ? -7.528 -14.298 -1.680 1.00 94.50 83 ALA A C 1
ATOM 666 O O . ALA A 1 8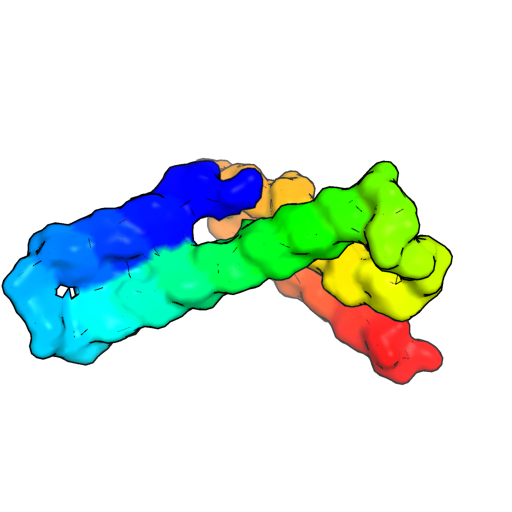3 ? -6.302 -14.311 -1.711 1.00 94.50 83 ALA A O 1
ATOM 667 N N . ALA A 1 84 ? -8.261 -15.056 -2.502 1.00 96.25 84 ALA A N 1
ATOM 668 C CA . ALA A 1 84 ? -7.666 -15.964 -3.481 1.00 96.25 84 ALA A CA 1
ATOM 669 C C . ALA A 1 84 ? -6.828 -15.212 -4.531 1.00 96.25 84 ALA A C 1
ATOM 671 O O . ALA A 1 84 ? -5.710 -15.627 -4.843 1.00 96.25 84 ALA A O 1
ATOM 672 N N . ALA A 1 85 ? -7.334 -14.087 -5.045 1.00 94.50 85 ALA A N 1
ATOM 673 C CA . ALA A 1 85 ? -6.607 -13.254 -6.000 1.00 94.50 85 ALA A CA 1
ATOM 674 C C . ALA A 1 85 ? -5.350 -12.633 -5.370 1.00 94.50 85 ALA A C 1
ATOM 676 O O . ALA A 1 85 ? -4.283 -12.659 -5.981 1.00 94.50 85 ALA A O 1
ATOM 677 N N . LEU A 1 86 ? -5.465 -12.134 -4.136 1.00 94.62 86 LEU A N 1
ATOM 678 C CA . LEU A 1 86 ? -4.358 -11.559 -3.377 1.00 94.62 86 LEU A CA 1
ATOM 679 C C . LEU A 1 86 ? -3.234 -12.580 -3.158 1.00 94.62 86 LEU A C 1
ATOM 681 O O . LEU A 1 86 ? -2.093 -12.306 -3.518 1.00 94.62 86 LEU A O 1
ATOM 685 N N . MET A 1 87 ? -3.578 -13.771 -2.657 1.00 95.12 87 MET A N 1
ATOM 686 C CA . MET A 1 87 ? -2.621 -14.860 -2.437 1.00 95.12 87 MET A CA 1
ATOM 687 C C . MET A 1 87 ? -1.952 -15.307 -3.740 1.00 95.12 87 MET A C 1
ATOM 689 O O . MET A 1 87 ? -0.760 -15.589 -3.757 1.00 95.12 87 MET A O 1
ATOM 693 N N . SER A 1 88 ? -2.700 -15.353 -4.847 1.00 95.25 88 SER A N 1
ATOM 694 C CA . SER A 1 88 ? -2.139 -15.745 -6.148 1.00 95.25 88 SER A CA 1
ATOM 695 C C . SER A 1 88 ? -1.096 -14.740 -6.644 1.00 95.25 88 SER A C 1
ATOM 697 O O . SER A 1 88 ? -0.054 -15.142 -7.154 1.00 95.25 88 SER A O 1
ATOM 699 N N . ILE A 1 89 ? -1.357 -13.437 -6.476 1.00 94.00 89 ILE A N 1
ATOM 700 C CA . ILE A 1 89 ? -0.403 -12.370 -6.820 1.00 94.00 89 ILE A CA 1
ATOM 701 C C . ILE A 1 89 ? 0.860 -12.488 -5.965 1.00 94.00 89 ILE A C 1
ATOM 703 O O . ILE A 1 89 ? 1.963 -12.355 -6.489 1.00 94.00 89 ILE A O 1
ATOM 707 N N . GLU A 1 90 ? 0.698 -12.740 -4.667 1.00 91.44 90 GLU A N 1
ATOM 708 C CA . GLU A 1 90 ? 1.808 -12.865 -3.723 1.00 91.44 90 GLU A CA 1
ATOM 709 C C . GLU A 1 90 ? 2.697 -14.068 -4.055 1.00 91.44 90 GLU A C 1
ATOM 711 O O . GLU A 1 90 ? 3.898 -13.891 -4.220 1.00 91.44 90 GLU A O 1
ATOM 716 N N . ILE A 1 91 ? 2.110 -15.244 -4.306 1.00 93.50 91 ILE A N 1
ATOM 717 C CA . ILE A 1 91 ? 2.852 -16.453 -4.710 1.00 93.50 91 ILE A CA 1
ATOM 718 C C . ILE A 1 91 ? 3.647 -16.220 -5.999 1.00 93.50 91 ILE A C 1
ATOM 720 O O . ILE A 1 91 ? 4.815 -16.594 -6.080 1.00 93.50 91 ILE A O 1
ATOM 724 N N . VAL A 1 92 ? 3.029 -15.611 -7.017 1.00 91.75 92 VAL A N 1
ATOM 725 C CA . VAL A 1 92 ? 3.713 -15.328 -8.289 1.00 91.75 92 VAL A CA 1
ATOM 726 C C . VAL A 1 92 ? 4.861 -14.344 -8.078 1.00 91.75 92 VAL A C 1
ATOM 728 O O . VAL A 1 92 ? 5.939 -14.531 -8.633 1.00 91.75 92 VAL A O 1
ATOM 731 N N . TRP A 1 93 ? 4.651 -13.309 -7.266 1.00 91.31 93 TRP A N 1
ATOM 732 C CA . TRP A 1 93 ? 5.694 -12.335 -6.973 1.00 91.31 93 TRP A CA 1
ATOM 733 C C . TRP A 1 93 ? 6.862 -12.943 -6.189 1.00 91.31 93 TRP A C 1
ATOM 735 O O . TRP A 1 93 ? 8.014 -12.711 -6.551 1.00 91.31 93 TRP A O 1
ATOM 745 N N . GLU A 1 94 ? 6.583 -13.738 -5.155 1.00 89.44 94 GLU A N 1
ATOM 746 C CA . GLU A 1 94 ? 7.617 -14.428 -4.380 1.00 89.44 94 GLU A CA 1
ATOM 747 C C . GLU A 1 94 ? 8.408 -15.396 -5.262 1.00 89.44 94 GLU A C 1
ATOM 749 O O . GLU A 1 94 ? 9.636 -15.410 -5.207 1.00 89.44 94 GLU A O 1
ATOM 754 N N . TRP A 1 95 ? 7.730 -16.150 -6.132 1.00 88.94 95 TRP A N 1
ATOM 755 C CA . TRP A 1 95 ? 8.393 -17.028 -7.095 1.00 88.94 95 TRP A CA 1
ATOM 756 C C . TRP A 1 95 ? 9.372 -16.261 -7.994 1.00 88.94 95 TRP A C 1
ATOM 758 O O . TRP A 1 95 ? 10.522 -16.666 -8.132 1.00 88.94 95 TRP A O 1
ATOM 768 N N . GLU A 1 96 ? 8.951 -15.124 -8.551 1.00 83.56 96 GLU A N 1
ATOM 769 C CA . GLU A 1 96 ? 9.800 -14.259 -9.387 1.00 83.56 96 GLU A CA 1
ATOM 770 C C . GLU A 1 96 ? 10.942 -13.577 -8.616 1.00 83.56 96 GLU A C 1
ATOM 772 O O . GLU A 1 96 ? 11.930 -13.158 -9.220 1.00 83.56 96 GLU A O 1
ATOM 777 N N . LEU A 1 97 ? 10.818 -13.424 -7.294 1.00 81.94 97 LEU A N 1
ATOM 778 C CA . LEU A 1 97 ? 11.885 -12.897 -6.442 1.00 81.94 97 LEU A CA 1
ATOM 779 C C . LEU A 1 97 ? 12.989 -13.943 -6.209 1.00 81.94 97 LEU A C 1
ATOM 781 O O . LEU A 1 97 ? 14.157 -13.576 -6.076 1.00 81.94 97 LEU A O 1
ATOM 785 N N . PHE A 1 98 ? 12.612 -15.222 -6.121 1.00 84.81 98 PHE A N 1
ATOM 786 C CA . PHE A 1 98 ? 13.519 -16.331 -5.806 1.00 84.81 98 PHE A CA 1
ATOM 787 C C . PHE A 1 98 ? 14.061 -17.090 -7.031 1.00 84.81 98 PHE A C 1
ATOM 789 O O . PHE A 1 98 ? 14.988 -17.884 -6.860 1.00 84.81 98 PHE A O 1
ATOM 796 N N . ALA A 1 99 ? 13.499 -16.877 -8.225 1.00 78.56 99 ALA A N 1
ATOM 797 C CA . ALA A 1 99 ? 13.958 -17.454 -9.495 1.00 78.56 99 ALA A CA 1
ATOM 798 C C . ALA A 1 99 ? 15.170 -16.711 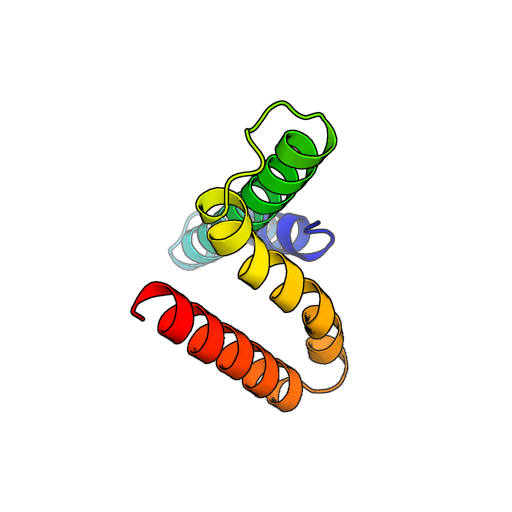-10.089 1.00 78.56 99 ALA A C 1
ATOM 800 O O . ALA A 1 99 ? 16.069 -17.405 -10.619 1.00 78.56 99 ALA A O 1
#

Organism: NCBI:txid127549

Sequence (99 aa):
FGFPETVGNFRCAFQHGSVDFRSVRLYMNAMGTLLHHTSAAWNIVGNTTHLFPLSRANVQVALPLFLQHLVVLCKYHNYLVYAAALMSIEIVWEWELFA